Protein AF-A0A969F014-F1 (afdb_monomer)

Mean predicted aligned error: 11.02 Å

Solvent-accessible surface area (backbone atoms only — not comparable to full-atom values): 6404 Å² total; per-residue (Å²): 136,52,74,63,59,48,49,47,49,46,54,33,60,39,74,82,58,54,69,68,58,52,36,59,74,70,72,52,52,72,68,56,51,51,50,49,33,75,75,31,66,68,51,40,49,51,53,49,29,49,76,71,71,68,54,72,59,51,76,74,63,73,44,64,16,87,61,77,68,46,77,34,75,45,61,94,79,46,72,42,82,42,72,70,37,44,54,52,40,52,51,54,52,53,51,60,71,67,49,74,81,77,73,85,76,133

Structure (mmCIF, N/CA/C/O backbone):
data_AF-A0A969F014-F1
#
_entry.id   AF-A0A969F014-F1
#
loop_
_atom_site.group_PDB
_atom_site.id
_atom_site.type_symbol
_atom_site.label_atom_id
_atom_site.label_alt_id
_atom_site.label_comp_id
_atom_site.label_asym_id
_atom_site.label_entity_id
_atom_site.label_seq_id
_atom_site.pdbx_PDB_ins_code
_atom_site.Cartn_x
_atom_site.Cartn_y
_atom_site.Cartn_z
_atom_site.occupancy
_atom_site.B_iso_or_equiv
_atom_site.auth_seq_id
_atom_site.auth_comp_id
_atom_site.auth_asym_id
_atom_site.auth_atom_id
_atom_site.pdbx_PDB_model_num
ATOM 1 N N . MET A 1 1 ? 13.073 1.036 0.112 1.00 61.09 1 MET A N 1
ATOM 2 C CA . MET A 1 1 ? 11.693 0.852 0.570 1.00 61.09 1 MET A CA 1
ATOM 3 C C . MET A 1 1 ? 11.735 -0.192 1.659 1.00 61.09 1 MET A C 1
ATOM 5 O O . MET A 1 1 ? 12.245 -1.280 1.401 1.00 61.09 1 MET A O 1
ATOM 9 N N . THR A 1 2 ? 11.361 0.179 2.876 1.00 86.69 2 THR A N 1
ATOM 10 C CA . THR A 1 2 ? 11.240 -0.751 4.001 1.00 86.69 2 THR A CA 1
ATOM 11 C C . THR A 1 2 ? 9.906 -1.495 3.918 1.00 86.69 2 THR A C 1
ATOM 13 O O . THR A 1 2 ? 8.975 -1.051 3.246 1.00 86.69 2 THR A O 1
ATOM 16 N N . LEU A 1 3 ? 9.804 -2.624 4.621 1.00 87.31 3 LEU A N 1
ATOM 17 C CA . LEU A 1 3 ? 8.557 -3.390 4.750 1.00 87.31 3 LEU A CA 1
ATOM 18 C C . LEU A 1 3 ? 7.410 -2.539 5.322 1.00 87.31 3 LEU A C 1
ATOM 20 O O . LEU A 1 3 ? 6.259 -2.680 4.922 1.00 87.31 3 LEU A O 1
ATOM 24 N N . GLU A 1 4 ? 7.734 -1.617 6.226 1.00 87.94 4 GLU A N 1
ATOM 25 C CA . GLU A 1 4 ? 6.773 -0.711 6.857 1.00 87.94 4 GLU A CA 1
ATOM 26 C C . GLU A 1 4 ? 6.260 0.349 5.877 1.00 87.94 4 GLU A C 1
ATOM 28 O O . GLU A 1 4 ? 5.057 0.597 5.807 1.00 87.94 4 GLU A O 1
ATOM 33 N N . GLU A 1 5 ? 7.149 0.937 5.069 1.00 86.56 5 GLU A N 1
ATOM 34 C CA . GLU A 1 5 ? 6.769 1.867 3.997 1.00 86.56 5 GLU A CA 1
ATOM 35 C C . GLU A 1 5 ? 5.862 1.186 2.962 1.00 86.56 5 GLU A C 1
ATOM 37 O O . GLU A 1 5 ? 4.913 1.790 2.451 1.00 86.56 5 GLU A O 1
ATOM 42 N N . GLU A 1 6 ? 6.130 -0.085 2.661 1.00 87.62 6 GLU A N 1
ATOM 43 C CA . GLU A 1 6 ? 5.320 -0.894 1.753 1.00 87.62 6 GLU A CA 1
ATOM 44 C C . GLU A 1 6 ? 3.946 -1.212 2.355 1.00 87.62 6 GLU A C 1
ATOM 46 O O . GLU A 1 6 ? 2.927 -1.012 1.690 1.00 87.62 6 GLU A O 1
ATOM 51 N N . ALA A 1 7 ? 3.888 -1.571 3.641 1.00 88.81 7 ALA A N 1
ATOM 52 C CA . ALA A 1 7 ? 2.636 -1.784 4.364 1.00 88.81 7 ALA A CA 1
ATOM 53 C C . ALA A 1 7 ? 1.759 -0.520 4.396 1.00 88.81 7 ALA A C 1
ATOM 55 O O . ALA A 1 7 ? 0.571 -0.584 4.071 1.00 88.81 7 ALA A O 1
ATOM 56 N N . ILE A 1 8 ? 2.344 0.640 4.714 1.00 90.06 8 ILE A N 1
ATOM 57 C CA . ILE A 1 8 ? 1.657 1.942 4.689 1.00 90.06 8 ILE A CA 1
ATOM 58 C C . ILE A 1 8 ? 1.124 2.238 3.284 1.00 90.06 8 ILE A C 1
ATOM 60 O O . ILE A 1 8 ? -0.039 2.613 3.114 1.00 90.06 8 ILE A O 1
ATOM 64 N N . THR A 1 9 ? 1.952 2.028 2.260 1.00 87.56 9 THR A N 1
ATOM 65 C CA . THR A 1 9 ? 1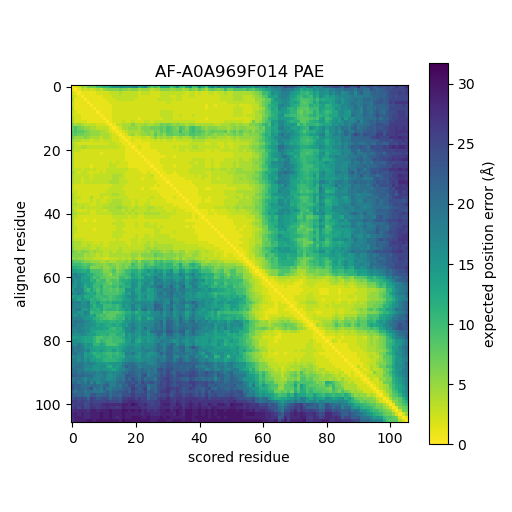.566 2.265 0.864 1.00 87.56 9 THR A CA 1
ATOM 66 C C . THR A 1 9 ? 0.378 1.396 0.456 1.00 87.56 9 THR A C 1
ATOM 68 O O . THR A 1 9 ? -0.564 1.891 -0.169 1.00 87.56 9 THR A O 1
ATOM 71 N N . LEU A 1 10 ? 0.396 0.111 0.818 1.00 86.75 10 LEU A N 1
ATOM 72 C CA . LEU A 1 10 ? -0.689 -0.819 0.519 1.00 86.75 10 LEU A CA 1
ATOM 73 C C . LEU A 1 10 ? -1.978 -0.444 1.255 1.00 86.75 10 LEU A C 1
ATOM 75 O O . LEU A 1 10 ? -3.040 -0.439 0.627 1.00 86.75 10 LEU A O 1
ATOM 79 N N . LEU A 1 11 ? -1.890 -0.075 2.537 1.00 87.69 11 LEU A N 1
ATOM 80 C CA . LEU A 1 11 ? -3.035 0.365 3.340 1.00 87.69 11 LEU A CA 1
ATOM 81 C C . LEU A 1 11 ? -3.721 1.591 2.728 1.00 87.69 11 LEU A C 1
ATOM 83 O O . LEU A 1 11 ? -4.940 1.571 2.544 1.00 87.69 11 LEU A O 1
ATOM 87 N N . LEU A 1 12 ? -2.938 2.606 2.353 1.00 85.56 12 LEU A N 1
ATOM 88 C CA . LEU A 1 12 ? -3.432 3.866 1.793 1.00 85.56 12 LEU A CA 1
ATOM 89 C C . LEU A 1 12 ? -3.968 3.733 0.365 1.00 85.56 12 LEU A C 1
ATOM 91 O O . LEU A 1 12 ? -4.915 4.424 -0.004 1.00 85.56 12 LEU A O 1
ATOM 95 N N . ARG A 1 13 ? -3.373 2.873 -0.469 1.00 80.94 13 ARG A N 1
ATOM 96 C CA . ARG A 1 13 ? -3.806 2.705 -1.870 1.00 80.94 13 ARG A CA 1
ATOM 97 C C . ARG A 1 13 ? -4.941 1.709 -2.039 1.00 80.94 13 ARG A C 1
ATOM 99 O O . ARG A 1 13 ? -5.628 1.739 -3.058 1.00 80.94 13 ARG A O 1
ATOM 106 N N . SER A 1 14 ? -5.128 0.822 -1.068 1.00 78.88 14 SER A N 1
ATOM 107 C CA . SER A 1 14 ? -6.029 -0.316 -1.207 1.00 78.88 14 SER A CA 1
ATOM 108 C C . SER A 1 14 ? -7.053 -0.355 -0.075 1.00 78.88 14 SER A C 1
ATOM 110 O O . SER A 1 14 ? -7.091 -1.333 0.671 1.00 78.88 14 SER A O 1
ATOM 112 N N . PRO A 1 15 ? -7.930 0.658 0.067 1.00 72.94 15 PRO A N 1
ATOM 113 C CA . PRO A 1 15 ? -8.938 0.730 1.137 1.00 72.94 15 PRO A CA 1
ATOM 114 C C . PRO A 1 15 ? -9.940 -0.439 1.116 1.00 72.94 15 PRO A C 1
ATOM 116 O O . PRO A 1 15 ? -10.587 -0.717 2.118 1.00 72.94 15 PRO A O 1
ATOM 119 N N . ARG A 1 16 ? -10.058 -1.143 -0.020 1.00 76.69 16 ARG A N 1
ATOM 120 C CA . ARG A 1 16 ? -10.998 -2.257 -0.225 1.00 76.69 16 ARG A CA 1
ATOM 121 C C . ARG A 1 16 ? -10.414 -3.647 0.031 1.00 76.69 16 ARG A C 1
ATOM 123 O O . ARG A 1 16 ? -11.178 -4.601 0.087 1.00 76.69 16 ARG A O 1
ATOM 130 N N . LEU A 1 17 ? -9.093 -3.785 0.146 1.00 81.88 17 LEU A N 1
ATOM 131 C CA . LEU A 1 17 ? -8.482 -5.097 0.388 1.00 81.8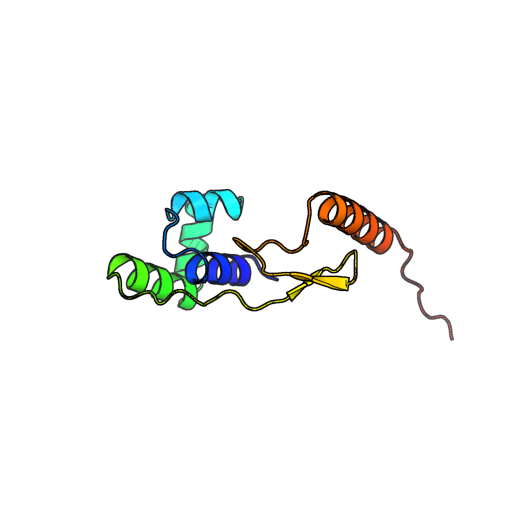8 17 LEU A CA 1
ATOM 132 C C . LEU A 1 17 ? -8.701 -5.552 1.833 1.00 81.88 17 LEU A C 1
ATOM 134 O O . LEU A 1 17 ? -8.711 -4.745 2.759 1.00 81.88 17 LEU A O 1
ATOM 138 N N . ALA A 1 18 ? -8.851 -6.848 2.064 1.00 87.19 18 ALA A N 1
ATOM 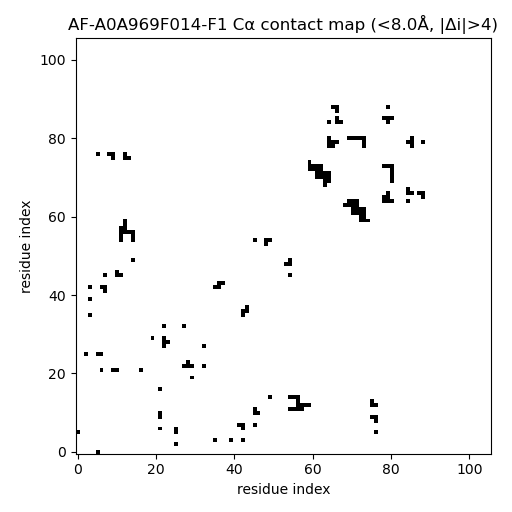139 C CA . ALA A 1 18 ? -8.801 -7.351 3.431 1.00 87.19 18 ALA A CA 1
ATOM 140 C C . ALA A 1 18 ? -7.375 -7.196 3.988 1.00 87.19 18 ALA A C 1
ATOM 142 O O . ALA A 1 18 ? -6.401 -7.275 3.240 1.00 87.19 18 ALA A O 1
ATOM 143 N N . VAL A 1 19 ? -7.230 -7.016 5.306 1.00 88.44 19 VAL A N 1
ATOM 144 C CA . VAL A 1 19 ? -5.897 -6.946 5.939 1.00 88.44 19 VAL A CA 1
ATOM 145 C C . VAL A 1 19 ? -5.099 -8.227 5.668 1.00 88.44 19 VAL A C 1
ATOM 147 O O . VAL A 1 19 ? -3.917 -8.134 5.367 1.00 88.44 19 VAL A O 1
ATOM 150 N N . GLY A 1 20 ? -5.752 -9.396 5.651 1.00 88.12 20 GLY A N 1
ATOM 151 C CA . GLY A 1 20 ? -5.111 -10.662 5.268 1.00 88.12 20 GLY A CA 1
ATOM 152 C C . GLY A 1 20 ? -4.493 -10.627 3.865 1.00 88.12 20 GLY A C 1
ATOM 153 O O . GLY A 1 20 ? -3.352 -11.023 3.691 1.00 88.12 20 GLY A O 1
ATOM 154 N N . GL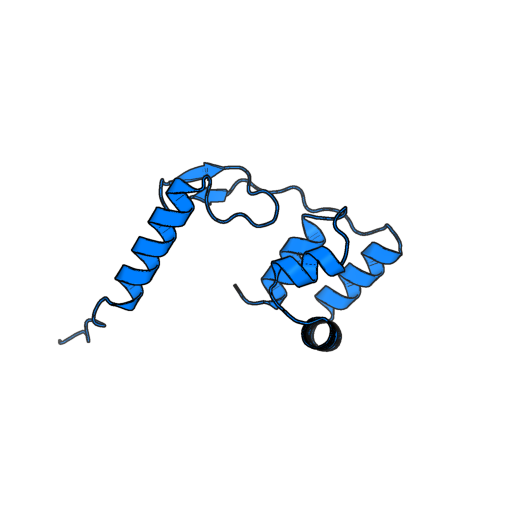N A 1 21 ? -5.169 -10.017 2.885 1.00 87.50 21 GLN A N 1
ATOM 155 C CA . GLN A 1 21 ? -4.607 -9.860 1.535 1.00 87.50 21 GLN A CA 1
ATOM 156 C C . GLN A 1 21 ? -3.399 -8.914 1.512 1.00 87.50 21 GLN A C 1
ATOM 158 O O . GLN A 1 21 ? -2.496 -9.079 0.698 1.00 87.50 21 GLN A O 1
ATOM 163 N N . ILE A 1 22 ? -3.375 -7.904 2.389 1.00 88.44 22 ILE A N 1
ATOM 164 C CA . ILE A 1 22 ? -2.212 -7.019 2.544 1.00 88.44 22 ILE A CA 1
ATOM 165 C C . ILE A 1 22 ? -1.031 -7.806 3.123 1.00 88.44 22 ILE A C 1
ATOM 167 O O . ILE A 1 22 ? 0.079 -7.671 2.618 1.00 88.44 22 ILE A O 1
ATOM 171 N N . ILE A 1 23 ? -1.275 -8.654 4.125 1.00 90.81 23 ILE A N 1
ATOM 172 C CA . ILE A 1 23 ? -0.267 -9.544 4.718 1.00 90.81 23 ILE A CA 1
ATOM 173 C C . ILE A 1 23 ? 0.303 -10.496 3.654 1.00 90.81 23 ILE A C 1
ATOM 175 O O . ILE A 1 23 ? 1.523 -10.578 3.507 1.00 90.81 23 ILE A O 1
ATOM 179 N N . ASP A 1 24 ? -0.565 -11.116 2.849 1.00 88.25 24 ASP A N 1
ATOM 180 C CA . ASP A 1 24 ? -0.167 -12.016 1.759 1.00 88.25 24 ASP A CA 1
ATOM 181 C C . ASP A 1 24 ? 0.728 -11.314 0.727 1.00 88.25 24 ASP A C 1
ATOM 183 O O . ASP A 1 24 ? 1.758 -11.850 0.319 1.00 88.25 24 ASP A O 1
ATOM 187 N N . MET A 1 25 ? 0.370 -10.091 0.319 1.00 85.44 25 MET A N 1
ATOM 188 C CA . MET A 1 25 ? 1.164 -9.309 -0.638 1.00 85.44 25 MET A CA 1
ATOM 189 C C . MET A 1 25 ? 2.519 -8.873 -0.074 1.00 85.44 25 MET A C 1
ATOM 191 O O . MET A 1 25 ? 3.488 -8.795 -0.827 1.00 85.44 25 MET A O 1
ATOM 195 N N . LEU A 1 26 ? 2.595 -8.599 1.231 1.00 88.88 26 LEU A N 1
ATOM 196 C CA . LEU A 1 26 ? 3.851 -8.296 1.919 1.00 88.88 26 LEU A CA 1
ATOM 197 C C . LEU A 1 26 ? 4.736 -9.541 2.094 1.00 88.88 26 LEU A C 1
ATOM 199 O O . LEU A 1 26 ? 5.930 -9.402 2.355 1.00 88.88 26 LEU A O 1
ATOM 203 N N . GLY A 1 27 ? 4.176 -10.749 1.960 1.00 90.12 27 GLY A N 1
ATOM 204 C CA . GLY A 1 27 ? 4.908 -12.005 2.126 1.00 90.12 27 GLY A CA 1
ATOM 205 C C . GLY A 1 27 ? 5.387 -12.242 3.561 1.00 90.12 27 GLY A C 1
ATOM 206 O O . GLY A 1 27 ? 6.436 -12.856 3.763 1.00 90.12 27 GLY A O 1
ATOM 207 N N . VAL A 1 28 ? 4.650 -11.732 4.553 1.00 92.00 28 VAL A N 1
ATOM 208 C CA . VAL A 1 28 ? 4.957 -11.875 5.986 1.00 92.00 28 VAL A CA 1
ATOM 209 C C . VAL A 1 28 ? 3.891 -12.708 6.688 1.00 92.00 28 VAL A C 1
ATOM 211 O O . VAL A 1 28 ? 2.778 -12.844 6.194 1.00 92.00 28 VAL A O 1
ATOM 214 N N . SER A 1 29 ? 4.208 -13.257 7.860 1.00 93.56 29 SER A N 1
ATOM 215 C CA . SER A 1 29 ? 3.194 -13.904 8.703 1.00 93.56 29 SER A CA 1
ATOM 216 C C . SER A 1 29 ? 2.357 -12.884 9.480 1.00 93.56 29 SER A C 1
ATOM 218 O O . SER A 1 29 ?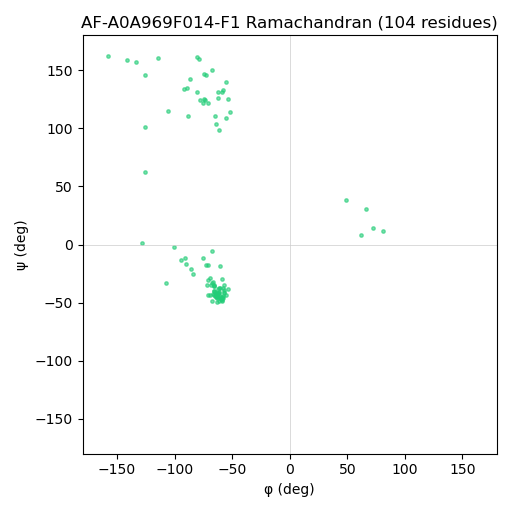 2.814 -11.771 9.760 1.00 93.56 29 SER A O 1
ATOM 220 N N . ASP A 1 30 ? 1.165 -13.283 9.934 1.00 92.12 30 ASP A N 1
ATOM 221 C CA . ASP A 1 30 ? 0.330 -12.475 10.833 1.00 92.12 30 ASP A CA 1
ATOM 222 C C . ASP A 1 30 ? 1.082 -12.021 12.089 1.00 92.12 30 ASP A C 1
ATOM 224 O O . ASP A 1 30 ? 0.924 -10.886 12.542 1.00 92.12 30 ASP A O 1
ATOM 228 N N . ALA A 1 31 ? 1.937 -12.886 12.646 1.00 93.50 31 ALA A N 1
ATOM 229 C CA . ALA A 1 31 ? 2.739 -12.564 13.822 1.00 93.50 31 ALA A CA 1
ATOM 230 C C . ALA A 1 31 ? 3.733 -11.430 13.531 1.00 93.50 31 ALA A C 1
ATOM 232 O O . ALA A 1 31 ? 3.815 -10.474 14.303 1.00 93.50 31 ALA A O 1
ATOM 233 N N . GLN A 1 32 ? 4.431 -11.497 12.394 1.00 93.56 32 GLN A N 1
ATOM 234 C CA . GLN A 1 32 ? 5.364 -10.454 11.958 1.00 93.56 32 GLN A CA 1
ATOM 235 C C . GLN A 1 32 ? 4.642 -9.140 11.656 1.00 93.56 32 GLN A C 1
ATOM 237 O O . GLN A 1 32 ? 5.123 -8.070 12.033 1.00 93.56 32 GLN A O 1
ATOM 242 N N . PHE A 1 33 ? 3.474 -9.205 11.014 1.00 93.44 33 PHE A N 1
ATOM 243 C CA . PHE A 1 33 ? 2.664 -8.024 10.729 1.00 93.44 33 PHE A CA 1
ATOM 244 C C . PHE A 1 33 ? 2.129 -7.371 12.010 1.00 93.44 33 PHE A C 1
ATOM 246 O O . PHE A 1 33 ? 2.146 -6.145 12.151 1.00 93.44 33 PHE A O 1
ATOM 253 N N . ARG A 1 34 ? 1.700 -8.179 12.984 1.00 93.12 34 ARG A N 1
ATOM 254 C CA . ARG A 1 34 ? 1.268 -7.693 14.297 1.00 93.12 34 ARG A CA 1
ATOM 255 C C . ARG A 1 34 ? 2.411 -7.023 15.044 1.00 93.12 34 ARG A C 1
ATOM 257 O O . ARG A 1 34 ? 2.218 -5.943 15.589 1.00 93.12 34 ARG A O 1
ATOM 264 N N . GLU A 1 35 ? 3.592 -7.631 15.044 1.00 94.56 35 GLU A N 1
ATOM 265 C CA . GLU A 1 35 ? 4.780 -7.032 15.643 1.00 94.56 35 GLU A CA 1
ATOM 266 C C . GLU A 1 35 ? 5.108 -5.695 14.966 1.00 94.56 35 GLU A C 1
ATOM 268 O O . GLU A 1 35 ? 5.273 -4.688 15.638 1.00 94.56 35 GLU A O 1
ATOM 273 N N . MET A 1 36 ? 5.079 -5.641 13.634 1.00 93.50 36 MET A N 1
ATOM 274 C CA . MET A 1 36 ? 5.261 -4.403 12.872 1.00 93.50 36 MET A CA 1
ATOM 275 C C . MET A 1 36 ? 4.247 -3.319 13.254 1.00 93.50 36 MET A C 1
ATOM 277 O O . MET A 1 36 ? 4.624 -2.166 13.430 1.00 93.50 36 MET A O 1
ATOM 281 N N . THR A 1 37 ? 2.985 -3.695 13.454 1.00 93.25 37 THR A N 1
ATOM 282 C CA . THR A 1 37 ? 1.926 -2.773 13.890 1.00 93.25 37 THR A CA 1
ATOM 283 C C . THR A 1 37 ? 2.170 -2.236 15.303 1.00 93.25 37 THR A C 1
ATOM 285 O O . THR A 1 37 ? 1.876 -1.078 15.569 1.00 93.25 37 THR A O 1
ATOM 288 N N . LEU A 1 38 ? 2.721 -3.051 16.209 1.00 93.19 38 LEU A N 1
ATOM 289 C CA . LEU A 1 38 ? 3.070 -2.624 17.572 1.00 93.19 38 LEU A CA 1
ATOM 290 C C . LEU A 1 38 ? 4.278 -1.681 17.604 1.00 93.19 38 LEU A C 1
ATOM 292 O O . LEU A 1 38 ? 4.386 -0.856 18.504 1.00 93.19 38 LEU A O 1
ATOM 296 N N . ARG A 1 39 ? 5.196 -1.837 16.647 1.00 93.38 39 ARG A N 1
ATOM 297 C CA . ARG A 1 39 ? 6.427 -1.043 16.526 1.00 93.38 39 ARG A CA 1
ATOM 298 C C . ARG A 1 39 ? 6.211 0.285 15.800 1.00 93.38 39 ARG A C 1
ATOM 300 O O . ARG A 1 39 ? 7.008 1.200 15.971 1.00 93.38 39 ARG A O 1
ATOM 307 N N . ASN A 1 40 ? 5.190 0.365 14.946 1.00 93.50 40 ASN A N 1
ATOM 308 C CA . ASN A 1 40 ? 4.986 1.473 14.024 1.00 93.50 40 ASN A CA 1
ATOM 309 C C . ASN A 1 40 ? 3.584 2.076 14.183 1.00 93.50 40 ASN A C 1
ATOM 311 O O . ASN A 1 40 ? 2.596 1.572 13.635 1.00 93.50 40 ASN A O 1
ATOM 315 N N . ASP A 1 41 ? 3.524 3.210 14.881 1.00 93.50 41 ASP A N 1
ATOM 316 C CA . ASP A 1 41 ? 2.278 3.927 15.166 1.00 93.50 41 ASP A CA 1
ATOM 317 C C . ASP A 1 41 ? 1.526 4.347 13.899 1.00 93.50 41 ASP A C 1
ATOM 319 O O . ASP A 1 41 ? 0.298 4.379 13.894 1.00 93.50 41 ASP A O 1
ATOM 323 N N . SER A 1 42 ? 2.230 4.610 12.792 1.00 92.81 42 SER A N 1
ATOM 324 C CA . SER A 1 42 ? 1.573 4.974 11.531 1.00 92.81 42 SER A CA 1
ATOM 325 C C . SER A 1 42 ? 0.740 3.813 10.992 1.00 92.81 42 SER A C 1
ATOM 327 O O . SER A 1 42 ? -0.409 4.003 10.606 1.00 92.81 42 SER A O 1
ATOM 329 N N . ILE A 1 43 ? 1.281 2.592 11.016 1.00 92.50 43 ILE A N 1
ATOM 330 C CA . ILE A 1 43 ? 0.548 1.390 10.592 1.00 92.50 43 ILE A CA 1
ATOM 331 C C . ILE A 1 43 ? -0.642 1.139 11.526 1.00 92.50 43 ILE A C 1
ATOM 333 O O . ILE A 1 43 ? -1.745 0.857 11.055 1.00 92.50 43 ILE A O 1
ATOM 337 N N . SER A 1 44 ? -0.437 1.285 12.838 1.00 94.19 44 SER A N 1
ATOM 338 C CA . SER A 1 44 ? -1.495 1.134 13.843 1.00 94.19 44 SER A CA 1
ATOM 339 C C . SER A 1 44 ? -2.655 2.113 13.617 1.00 94.19 44 SER A C 1
ATOM 341 O O . SER A 1 44 ? -3.813 1.692 13.540 1.00 94.19 44 SER A O 1
ATOM 343 N N . ASN A 1 45 ? -2.348 3.396 13.411 1.00 94.00 45 ASN A N 1
ATOM 344 C CA . ASN A 1 45 ? -3.340 4.445 13.170 1.00 94.00 45 ASN A CA 1
ATOM 345 C C . ASN A 1 45 ? -4.128 4.197 11.880 1.00 94.00 45 ASN A C 1
ATOM 347 O O . ASN A 1 45 ? -5.357 4.216 11.900 1.00 94.00 45 ASN A O 1
ATOM 351 N N . LEU A 1 46 ? -3.450 3.849 10.782 1.00 92.56 46 LEU A N 1
ATOM 352 C CA . LEU A 1 46 ? -4.109 3.535 9.510 1.00 92.56 46 LEU A CA 1
ATOM 353 C C . LEU A 1 46 ? -5.056 2.332 9.630 1.00 92.56 46 LEU A C 1
ATOM 355 O O . LEU A 1 46 ? -6.133 2.312 9.032 1.00 92.56 46 LEU A O 1
ATOM 359 N N . LEU A 1 47 ? -4.687 1.317 10.418 1.00 91.75 47 LEU A N 1
ATOM 360 C CA . LEU A 1 47 ? -5.564 0.177 10.695 1.00 91.75 47 LEU A CA 1
ATOM 361 C C . LEU A 1 47 ? -6.769 0.570 11.559 1.00 91.75 47 LEU A C 1
ATOM 363 O O . LEU A 1 47 ? -7.849 0.007 11.364 1.00 91.75 47 LEU A O 1
ATOM 367 N N . ALA A 1 48 ? -6.610 1.504 12.498 1.00 91.69 48 ALA A N 1
ATOM 368 C CA . ALA A 1 48 ? -7.708 2.027 13.305 1.00 91.69 48 ALA A CA 1
ATOM 369 C C . ALA A 1 48 ? -8.693 2.841 12.451 1.00 91.69 48 ALA A C 1
ATOM 371 O O . ALA A 1 48 ? -9.889 2.549 12.463 1.00 91.69 48 ALA A O 1
ATOM 372 N N . GLU A 1 49 ? -8.195 3.771 11.634 1.00 91.25 49 GLU A N 1
ATOM 373 C CA . GLU A 1 49 ? -8.996 4.543 10.674 1.00 91.25 49 GLU A CA 1
ATOM 374 C C . GLU A 1 49 ? -9.747 3.630 9.703 1.00 91.25 49 GLU A C 1
ATOM 376 O O . GLU A 1 49 ? -10.922 3.842 9.401 1.00 91.25 49 GLU A O 1
ATOM 381 N N . ARG A 1 50 ? -9.100 2.549 9.253 1.00 89.31 50 ARG A N 1
ATOM 382 C CA . ARG A 1 50 ? -9.737 1.553 8.387 1.00 89.31 50 ARG A CA 1
ATOM 383 C C . ARG A 1 50 ? -10.932 0.890 9.063 1.00 89.31 50 ARG A C 1
ATOM 385 O O . ARG A 1 50 ? -11.972 0.738 8.432 1.00 89.31 50 ARG A O 1
ATOM 392 N N . ARG A 1 51 ? -10.787 0.486 10.330 1.00 88.62 51 ARG A N 1
ATOM 393 C CA . ARG A 1 51 ? -11.880 -0.125 11.111 1.00 88.62 51 ARG A CA 1
ATOM 394 C C . ARG A 1 51 ? -13.007 0.868 11.375 1.00 88.62 51 ARG A C 1
ATOM 396 O O . ARG A 1 51 ? -14.163 0.463 11.387 1.00 88.62 51 ARG A O 1
ATOM 403 N N . ALA A 1 52 ? -12.671 2.142 11.562 1.00 90.75 52 ALA A N 1
ATOM 404 C CA . ALA A 1 52 ? -13.635 3.223 11.730 1.00 90.75 52 ALA A CA 1
ATOM 405 C C . ALA A 1 52 ? -14.310 3.648 10.411 1.00 90.75 52 ALA A C 1
ATOM 407 O O . ALA A 1 52 ? -15.281 4.399 10.439 1.00 90.75 52 ALA A O 1
ATOM 408 N N . GLY A 1 53 ? -13.812 3.185 9.258 1.00 86.75 53 GLY A N 1
ATOM 409 C CA . GLY A 1 53 ? -14.293 3.605 7.941 1.00 86.75 53 GLY A CA 1
ATOM 410 C C . GLY A 1 53 ? -13.880 5.029 7.553 1.00 86.75 53 GLY A C 1
ATOM 411 O O . GLY A 1 53 ? -14.432 5.576 6.605 1.00 86.75 53 GLY A O 1
ATOM 412 N N . THR A 1 54 ? -12.920 5.626 8.264 1.00 89.38 54 THR A N 1
ATOM 413 C CA . THR A 1 54 ? -12.439 7.002 8.050 1.00 89.38 54 THR A CA 1
ATOM 414 C C . THR A 1 54 ? -11.134 7.066 7.263 1.00 89.38 54 THR A C 1
ATOM 416 O O . THR A 1 54 ? -10.642 8.157 6.994 1.00 89.38 54 THR A O 1
ATOM 419 N N . LEU A 1 55 ? -10.554 5.915 6.908 1.00 86.38 55 LEU A N 1
ATOM 420 C CA . LEU A 1 55 ? -9.306 5.857 6.153 1.00 86.38 55 LEU A CA 1
ATOM 421 C C . LEU A 1 55 ? -9.499 6.446 4.752 1.00 86.38 55 LEU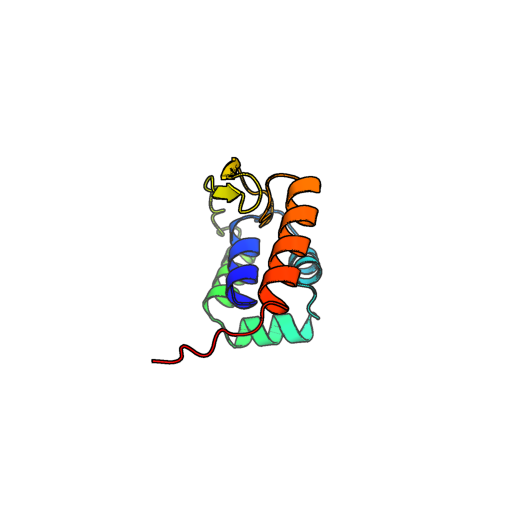 A C 1
ATOM 423 O O . LEU A 1 55 ? -10.145 5.837 3.892 1.00 86.38 55 LEU A O 1
ATOM 427 N N . GLU A 1 56 ? -8.885 7.600 4.504 1.00 82.44 56 GLU A N 1
ATOM 428 C CA . GLU A 1 56 ? -8.888 8.208 3.181 1.00 82.44 56 GLU A CA 1
ATOM 429 C C . GLU A 1 56 ? -7.877 7.526 2.260 1.00 82.44 56 GLU A C 1
ATOM 431 O O . GLU A 1 56 ? -6.680 7.418 2.538 1.00 82.44 56 GLU A O 1
ATOM 436 N N . ALA A 1 57 ? -8.372 7.059 1.117 1.00 76.88 57 ALA A N 1
ATOM 437 C CA . ALA A 1 57 ? -7.534 6.413 0.127 1.00 76.88 57 ALA A CA 1
ATOM 438 C C . ALA A 1 57 ? -6.687 7.450 -0.609 1.00 76.88 57 ALA A C 1
ATOM 440 O O . ALA A 1 57 ? -7.217 8.373 -1.238 1.00 76.88 57 ALA A O 1
ATOM 441 N N . ARG A 1 58 ? -5.367 7.262 -0.618 1.00 76.88 58 ARG A N 1
ATOM 442 C CA . ARG A 1 58 ? -4.496 8.111 -1.427 1.00 76.88 58 ARG A CA 1
ATOM 443 C C . ARG A 1 58 ? -4.713 7.767 -2.896 1.00 76.88 58 ARG A C 1
ATOM 445 O O . ARG A 1 58 ? -4.503 6.623 -3.312 1.00 76.88 58 ARG A O 1
ATOM 452 N N . ARG A 1 59 ? -5.105 8.762 -3.700 1.00 72.94 59 ARG A N 1
ATOM 453 C CA . ARG A 1 59 ? -5.156 8.592 -5.156 1.00 72.94 59 ARG A CA 1
ATOM 454 C C . ARG A 1 59 ? -3.765 8.198 -5.649 1.00 72.94 59 ARG A C 1
ATOM 456 O O . ARG A 1 59 ? -2.784 8.812 -5.229 1.00 72.94 59 ARG A O 1
ATOM 463 N N . PRO A 1 60 ? -3.654 7.173 -6.506 1.00 70.50 60 PRO A N 1
ATOM 464 C CA . PRO A 1 60 ? -2.360 6.811 -7.035 1.00 70.50 60 PRO A CA 1
ATOM 465 C C . PRO A 1 60 ? -1.793 7.984 -7.841 1.00 70.50 60 PRO A C 1
ATOM 467 O O . PRO A 1 60 ? -2.486 8.555 -8.674 1.00 70.50 60 PRO A O 1
ATOM 470 N N . GLU A 1 61 ? -0.543 8.345 -7.578 1.00 81.44 61 GLU A N 1
ATOM 471 C CA . GLU A 1 61 ? 0.202 9.290 -8.411 1.00 81.44 61 GLU A CA 1
ATOM 472 C C . GLU A 1 61 ? 0.881 8.537 -9.565 1.00 81.44 61 GLU A C 1
ATOM 474 O O . GLU A 1 61 ? 1.346 7.408 -9.339 1.00 81.44 61 GLU A O 1
ATOM 479 N N . PRO A 1 62 ? 0.939 9.126 -10.776 1.00 86.00 62 PRO A N 1
ATOM 480 C CA . PRO A 1 62 ? 1.728 8.588 -11.876 1.00 86.00 62 PRO A CA 1
ATOM 481 C C . PRO A 1 62 ? 3.186 8.416 -11.451 1.00 86.00 62 PRO A C 1
ATOM 483 O O . PRO A 1 62 ? 3.751 9.269 -10.769 1.00 86.00 62 PRO A O 1
ATOM 486 N N . THR A 1 63 ? 3.810 7.322 -11.866 1.00 88.31 63 THR A N 1
ATOM 487 C CA . THR A 1 63 ? 5.232 7.072 -11.621 1.00 88.31 63 THR A CA 1
ATOM 488 C C . THR A 1 63 ? 5.915 6.604 -12.897 1.00 88.31 63 THR A C 1
ATOM 490 O O . THR A 1 63 ? 5.258 6.107 -13.814 1.00 88.31 63 THR A O 1
ATOM 493 N N . GLN A 1 64 ? 7.230 6.780 -12.966 1.00 92.88 64 GLN A N 1
ATOM 494 C CA . GLN A 1 64 ? 8.024 6.388 -14.121 1.00 92.88 64 GLN A CA 1
ATOM 495 C C . GLN A 1 64 ? 8.499 4.938 -13.981 1.00 92.88 64 GLN A C 1
ATOM 497 O O . GLN A 1 64 ? 8.971 4.519 -12.921 1.00 92.88 64 GLN A O 1
ATOM 502 N N . CYS A 1 65 ? 8.374 4.150 -15.049 1.00 90.94 65 CYS A N 1
ATOM 503 C CA . CYS A 1 65 ? 8.815 2.766 -15.068 1.00 90.94 65 CYS A CA 1
ATOM 504 C C . CYS A 1 65 ? 10.349 2.683 -15.135 1.00 90.94 65 CYS A C 1
ATOM 506 O O . CYS A 1 65 ? 10.929 3.152 -16.108 1.00 90.94 65 CYS A O 1
ATOM 508 N N . PRO A 1 66 ? 11.025 1.982 -14.204 1.00 88.44 66 PRO A N 1
ATOM 509 C CA . PRO A 1 66 ? 12.489 1.885 -14.208 1.00 88.44 66 PRO A CA 1
ATOM 510 C C . PRO A 1 66 ? 13.103 1.090 -15.374 1.00 88.44 66 PRO A C 1
ATOM 512 O O . PRO A 1 66 ? 14.323 0.947 -15.423 1.00 88.44 66 PRO A O 1
ATOM 515 N N . ALA A 1 67 ? 12.282 0.457 -16.219 1.00 91.06 67 ALA A N 1
ATOM 516 C CA . ALA A 1 67 ? 12.734 -0.427 -17.294 1.00 91.06 67 ALA A CA 1
ATOM 517 C C . ALA A 1 67 ? 12.580 0.184 -18.694 1.00 91.06 67 ALA A C 1
ATOM 519 O O . ALA A 1 67 ? 13.394 -0.123 -19.559 1.00 91.06 67 ALA A O 1
ATOM 520 N N . CYS A 1 68 ? 11.550 1.003 -18.917 1.00 92.44 68 CYS A N 1
ATOM 521 C CA . CYS A 1 68 ? 11.261 1.617 -20.217 1.00 92.44 68 CYS A CA 1
ATOM 522 C C . CYS A 1 68 ? 11.078 3.138 -20.153 1.00 92.44 68 CYS A C 1
ATOM 524 O O . CYS A 1 68 ? 10.774 3.744 -21.170 1.00 92.44 68 CYS A O 1
ATOM 526 N N . ASP A 1 69 ? 11.221 3.741 -18.970 1.00 89.69 69 ASP A N 1
ATOM 527 C CA . ASP A 1 69 ? 11.063 5.177 -18.723 1.00 89.69 69 ASP A CA 1
ATOM 528 C C . ASP A 1 69 ? 9.663 5.758 -19.018 1.00 89.69 69 ASP A C 1
ATOM 530 O O . ASP A 1 69 ? 9.460 6.967 -18.889 1.00 89.69 69 ASP A O 1
ATOM 534 N N . ASP A 1 70 ? 8.666 4.915 -19.312 1.00 91.50 70 ASP A N 1
ATOM 535 C CA . ASP A 1 70 ? 7.276 5.342 -19.492 1.00 91.50 70 ASP A CA 1
ATOM 536 C C . ASP A 1 70 ? 6.603 5.719 -18.172 1.00 91.50 70 ASP A C 1
ATOM 538 O O . ASP A 1 70 ? 6.797 5.082 -17.131 1.00 91.50 70 ASP A O 1
ATOM 542 N N . TRP A 1 71 ? 5.720 6.712 -18.239 1.00 91.38 71 TRP A N 1
ATOM 543 C CA . TRP A 1 71 ? 4.836 7.070 -17.137 1.00 91.38 71 TRP A CA 1
ATOM 544 C C . TRP A 1 71 ? 3.627 6.141 -17.092 1.00 91.38 71 TRP A C 1
ATOM 546 O O . TRP A 1 71 ? 2.940 5.939 -18.091 1.00 91.38 71 TRP A O 1
ATOM 556 N N . PHE A 1 72 ? 3.328 5.603 -15.913 1.00 90.38 72 PHE A N 1
ATOM 557 C CA . PHE A 1 72 ? 2.165 4.749 -15.704 1.00 90.38 72 PHE A CA 1
ATOM 558 C C . PHE A 1 72 ? 1.510 5.015 -14.350 1.00 90.38 72 PHE A C 1
ATOM 560 O O . PHE A 1 72 ? 2.123 5.544 -13.423 1.00 90.38 72 PHE A O 1
ATOM 567 N N . MET A 1 73 ? 0.241 4.628 -14.236 1.00 87.62 73 MET A N 1
ATOM 568 C CA . MET A 1 73 ? -0.492 4.651 -12.974 1.00 87.62 73 MET A CA 1
ATOM 569 C C . MET A 1 73 ? -0.266 3.327 -12.238 1.00 87.62 73 MET A C 1
ATOM 571 O O . MET A 1 73 ? -0.770 2.296 -12.689 1.00 87.62 73 MET A O 1
ATOM 575 N N . PRO A 1 74 ? 0.471 3.307 -11.115 1.00 81.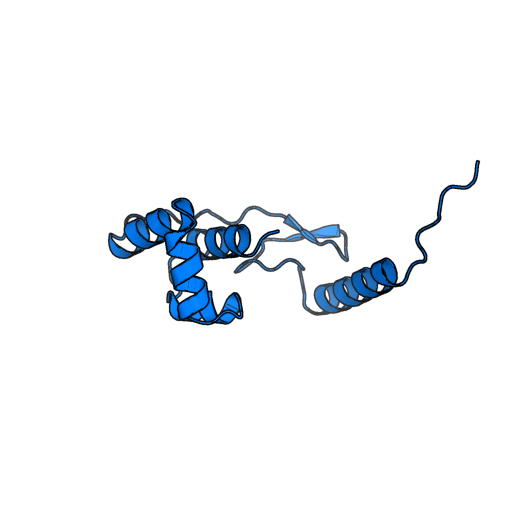12 74 PRO A N 1
ATOM 576 C CA . PRO A 1 74 ? 0.755 2.066 -10.417 1.00 81.12 74 PRO A CA 1
ATOM 577 C C . PRO A 1 74 ? -0.486 1.597 -9.653 1.00 81.12 74 PRO A C 1
ATOM 579 O O . PRO A 1 74 ? -1.008 2.293 -8.774 1.00 81.12 74 PRO A O 1
ATOM 582 N N . TYR A 1 75 ? -0.936 0.386 -9.973 1.00 69.69 75 TYR A N 1
ATOM 583 C CA . TYR A 1 75 ? -1.991 -0.301 -9.238 1.00 69.69 75 TYR A CA 1
ATOM 584 C C . TYR A 1 75 ? -1.373 -1.176 -8.142 1.00 69.69 75 TYR A C 1
ATOM 586 O O . TYR A 1 75 ? -0.395 -1.874 -8.400 1.00 69.69 75 TYR A O 1
ATOM 594 N N . ALA A 1 76 ? -1.914 -1.119 -6.919 1.00 68.25 76 ALA A N 1
ATOM 595 C CA . ALA A 1 76 ? -1.502 -1.965 -5.788 1.00 68.25 76 ALA A CA 1
ATOM 596 C C . ALA A 1 76 ? 0.027 -2.039 -5.534 1.00 68.25 76 ALA A C 1
ATOM 598 O O . ALA A 1 76 ? 0.560 -3.095 -5.217 1.00 68.25 76 ALA A O 1
ATOM 599 N N . GLY A 1 77 ? 0.753 -0.925 -5.701 1.00 68.25 77 GLY A N 1
ATOM 600 C CA . GLY A 1 77 ? 2.206 -0.885 -5.468 1.00 68.25 77 GLY A CA 1
ATOM 601 C C . GLY A 1 77 ? 3.066 -1.420 -6.621 1.00 68.25 77 GLY A C 1
ATOM 602 O O . GLY A 1 77 ? 4.269 -1.607 -6.452 1.00 68.25 77 GLY A O 1
ATOM 603 N N . ALA A 1 78 ? 2.489 -1.646 -7.806 1.00 82.12 78 ALA A N 1
ATOM 604 C CA . ALA A 1 78 ? 3.245 -2.051 -8.986 1.00 82.12 78 ALA A CA 1
ATOM 605 C C . ALA A 1 78 ? 4.404 -1.084 -9.286 1.00 82.12 78 ALA A C 1
ATOM 607 O O . ALA A 1 78 ? 4.208 0.115 -9.465 1.00 82.12 78 ALA A O 1
ATOM 608 N N . ARG A 1 79 ? 5.619 -1.634 -9.379 1.00 84.25 79 ARG A N 1
ATOM 609 C CA . ARG A 1 79 ? 6.848 -0.881 -9.683 1.00 84.25 79 ARG A CA 1
ATOM 610 C C . ARG A 1 79 ? 7.167 -0.791 -11.178 1.00 84.25 79 ARG A C 1
ATOM 612 O O . ARG A 1 79 ? 7.980 0.030 -11.585 1.00 84.25 79 ARG A O 1
ATOM 619 N N . PHE A 1 80 ? 6.545 -1.640 -11.992 1.00 90.12 80 PHE A N 1
ATOM 620 C CA . PHE A 1 80 ? 6.756 -1.706 -13.436 1.00 90.12 80 PHE A CA 1
ATOM 621 C C . PHE A 1 80 ? 5.420 -1.566 -14.158 1.00 90.12 80 PHE A C 1
ATOM 623 O O . PHE A 1 80 ? 4.408 -2.058 -13.660 1.00 90.12 80 PHE A O 1
ATOM 630 N N . CYS A 1 81 ? 5.433 -0.932 -15.331 1.00 90.62 81 CYS A N 1
ATOM 631 C CA . CYS A 1 81 ? 4.228 -0.693 -16.125 1.00 90.62 81 CYS A CA 1
ATOM 632 C C . CYS A 1 81 ? 3.654 -1.970 -16.760 1.00 90.62 81 CYS A C 1
ATOM 634 O O . CYS A 1 81 ? 2.501 -1.980 -17.180 1.00 90.62 81 CYS A O 1
ATOM 636 N N . SER A 1 82 ? 4.444 -3.046 -16.840 1.00 90.00 82 SER A N 1
ATOM 637 C CA . SER A 1 82 ? 4.057 -4.314 -17.461 1.00 90.00 82 SER A CA 1
ATOM 638 C C . SER A 1 82 ? 4.905 -5.487 -16.949 1.00 90.00 82 SER A C 1
ATOM 640 O O . SER A 1 82 ? 5.996 -5.291 -16.398 1.00 90.00 82 SER A O 1
ATOM 642 N N . ASP A 1 83 ? 4.433 -6.720 -17.150 1.00 90.00 83 ASP A N 1
ATOM 643 C CA . ASP A 1 83 ? 5.195 -7.931 -16.811 1.00 90.00 83 ASP A CA 1
ATOM 644 C C . ASP A 1 83 ? 6.525 -8.060 -17.579 1.00 90.00 83 ASP A C 1
ATOM 646 O O . ASP A 1 83 ? 7.534 -8.366 -16.939 1.00 90.00 83 ASP A O 1
ATOM 650 N N . PRO A 1 84 ? 6.613 -7.747 -18.890 1.00 92.62 84 PRO A N 1
ATOM 651 C CA . PRO A 1 84 ? 7.899 -7.660 -19.581 1.00 92.62 84 PRO A CA 1
ATOM 652 C C . PRO A 1 84 ? 8.873 -6.691 -18.898 1.00 92.62 84 PRO A C 1
ATOM 654 O O . PRO A 1 84 ? 10.034 -7.032 -18.669 1.00 92.62 84 PRO A O 1
ATOM 657 N N . CYS A 1 85 ? 8.394 -5.517 -18.475 1.00 92.38 85 CYS A N 1
ATOM 658 C CA . CYS A 1 85 ? 9.215 -4.545 -17.751 1.00 92.38 85 CYS A CA 1
ATOM 659 C C . CYS A 1 85 ? 9.660 -5.058 -16.378 1.00 92.38 85 CYS A C 1
ATOM 661 O O . CYS A 1 85 ? 10.791 -4.806 -15.963 1.00 92.38 85 CYS A O 1
ATOM 663 N N . ARG A 1 86 ? 8.816 -5.830 -15.684 1.00 89.81 86 ARG A N 1
ATOM 664 C CA . ARG A 1 86 ? 9.182 -6.500 -14.428 1.00 89.81 86 ARG A CA 1
ATOM 665 C C . ARG A 1 86 ? 10.312 -7.511 -14.636 1.00 89.81 86 ARG A C 1
ATOM 667 O O . ARG A 1 86 ? 11.231 -7.565 -13.818 1.00 89.81 86 ARG A O 1
ATOM 674 N N . VAL A 1 87 ? 10.270 -8.292 -15.716 1.00 90.06 87 VAL A N 1
ATOM 675 C CA . VAL A 1 87 ? 11.328 -9.254 -16.072 1.00 90.06 87 VAL A CA 1
ATOM 676 C C . VAL A 1 87 ? 12.641 -8.521 -16.365 1.00 90.06 87 VAL A C 1
ATOM 678 O O . VAL A 1 87 ? 13.664 -8.843 -15.761 1.00 90.06 87 VAL A O 1
ATOM 681 N N . ILE A 1 88 ? 12.601 -7.486 -17.210 1.00 88.75 88 ILE A N 1
ATOM 682 C CA . ILE A 1 88 ? 13.764 -6.643 -17.541 1.00 88.75 88 ILE A CA 1
ATOM 683 C C . ILE A 1 88 ? 14.353 -6.007 -16.278 1.00 88.75 88 ILE A C 1
ATOM 685 O O . ILE A 1 88 ? 15.560 -6.068 -16.044 1.00 88.75 88 ILE A O 1
ATOM 689 N N . GLY A 1 89 ? 13.499 -5.452 -15.416 1.00 85.50 89 GLY A N 1
ATOM 690 C CA . GLY A 1 89 ? 13.904 -4.855 -14.150 1.00 85.50 89 GLY A CA 1
ATOM 691 C C . GLY A 1 89 ? 14.646 -5.832 -13.239 1.00 85.50 89 GLY A C 1
ATOM 692 O O . GLY A 1 89 ? 15.697 -5.484 -12.701 1.00 85.50 89 GLY A O 1
ATOM 693 N N . ARG A 1 90 ? 14.156 -7.075 -13.115 1.00 83.75 90 ARG A N 1
ATOM 694 C CA . ARG A 1 90 ? 14.835 -8.131 -12.344 1.00 83.75 90 ARG A CA 1
ATOM 695 C C . ARG A 1 90 ? 16.200 -8.487 -12.931 1.00 83.75 90 ARG A C 1
ATOM 697 O O . ARG A 1 90 ? 17.148 -8.651 -12.166 1.00 83.75 90 ARG A O 1
ATOM 704 N N . ILE A 1 91 ? 16.319 -8.576 -14.258 1.00 83.12 91 ILE A N 1
ATOM 705 C CA . ILE A 1 91 ? 17.599 -8.840 -14.937 1.00 83.12 91 ILE A CA 1
ATOM 706 C C . ILE A 1 91 ? 18.596 -7.713 -14.637 1.00 83.12 91 ILE A C 1
ATOM 708 O O . ILE A 1 91 ? 19.720 -7.982 -14.207 1.00 83.12 91 ILE A O 1
ATOM 712 N N . ASN A 1 92 ? 18.168 -6.458 -14.783 1.00 79.56 92 ASN A N 1
ATOM 713 C CA . ASN A 1 92 ? 18.998 -5.281 -14.522 1.00 79.56 92 ASN A CA 1
ATOM 714 C C . ASN A 1 92 ? 19.462 -5.212 -13.062 1.00 79.56 92 ASN A C 1
ATOM 716 O O . ASN A 1 92 ? 20.625 -4.916 -12.787 1.00 79.56 92 ASN A O 1
ATOM 720 N N . GLU A 1 93 ? 18.578 -5.516 -12.112 1.00 76.25 93 GLU A N 1
ATOM 721 C CA . GLU A 1 93 ? 18.929 -5.574 -10.694 1.00 76.25 93 GLU A CA 1
ATOM 722 C C . GLU A 1 93 ? 19.958 -6.678 -10.409 1.00 76.25 93 GLU A C 1
ATOM 724 O O . GLU A 1 93 ? 20.936 -6.451 -9.691 1.00 76.25 93 GLU A O 1
ATOM 729 N N . HIS A 1 94 ? 19.788 -7.856 -11.012 1.00 70.44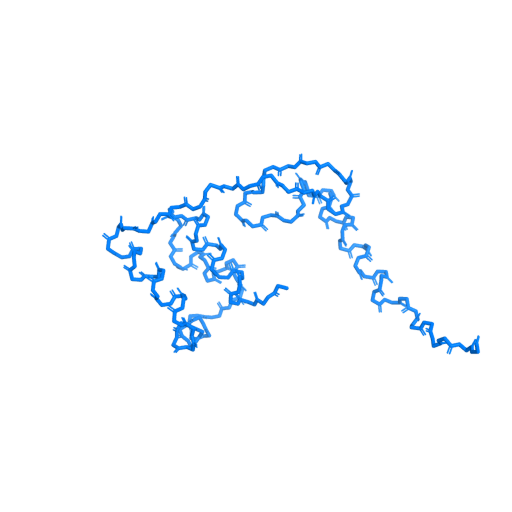 94 HIS A N 1
ATOM 730 C CA . HIS A 1 94 ? 20.717 -8.973 -10.856 1.00 70.44 94 HIS A CA 1
ATOM 731 C C . HIS A 1 94 ? 22.099 -8.659 -11.452 1.00 70.44 94 HIS A C 1
ATOM 733 O O . HIS A 1 94 ? 23.121 -8.967 -10.835 1.00 70.44 94 HIS A O 1
ATOM 739 N N . ALA A 1 95 ? 22.142 -7.990 -12.608 1.00 70.06 95 ALA A N 1
ATOM 740 C CA . ALA A 1 95 ? 23.377 -7.521 -13.231 1.00 70.06 95 ALA A CA 1
ATOM 741 C C . ALA A 1 95 ? 24.102 -6.488 -12.352 1.00 70.06 95 ALA A C 1
ATOM 743 O O . ALA A 1 95 ? 25.303 -6.612 -12.122 1.00 70.06 95 ALA A O 1
ATOM 744 N N . ARG A 1 96 ? 23.374 -5.518 -11.776 1.00 70.00 96 ARG A N 1
ATOM 745 C CA . ARG A 1 96 ? 23.942 -4.520 -10.849 1.00 70.00 96 ARG A CA 1
ATOM 746 C C . ARG A 1 96 ? 24.518 -5.150 -9.582 1.00 70.00 96 ARG A C 1
ATOM 748 O O . ARG A 1 96 ? 25.562 -4.711 -9.116 1.00 70.00 96 ARG A O 1
ATOM 755 N N . ARG A 1 97 ? 23.874 -6.187 -9.037 1.00 72.50 97 ARG A N 1
ATOM 756 C CA . ARG A 1 97 ? 24.369 -6.920 -7.855 1.00 72.50 97 ARG A CA 1
ATOM 757 C C . ARG A 1 97 ? 25.625 -7.749 -8.142 1.00 72.50 97 ARG A C 1
ATOM 759 O O . ARG A 1 97 ? 26.410 -7.976 -7.229 1.00 72.50 97 ARG A O 1
ATOM 766 N N . ARG A 1 98 ? 25.806 -8.209 -9.385 1.00 64.50 98 ARG A N 1
ATOM 767 C CA . ARG A 1 98 ? 26.987 -8.974 -9.826 1.00 64.50 98 ARG A CA 1
ATOM 768 C C . ARG A 1 98 ? 28.116 -8.103 -10.373 1.00 64.50 98 ARG A C 1
ATOM 770 O O . ARG A 1 98 ? 29.215 -8.613 -10.572 1.00 64.50 98 ARG A O 1
ATOM 777 N N . ALA A 1 99 ? 27.866 -6.820 -10.626 1.00 59.25 99 ALA A N 1
ATOM 778 C CA . ALA A 1 99 ? 28.911 -5.903 -11.048 1.00 59.25 99 ALA A CA 1
ATOM 779 C C . ALA A 1 99 ? 29.963 -5.791 -9.927 1.00 59.25 99 ALA A C 1
ATOM 781 O O . ALA A 1 99 ? 29.601 -5.496 -8.783 1.00 59.25 99 ALA A O 1
ATOM 782 N N . PRO A 1 100 ? 31.257 -6.027 -10.213 1.00 58.47 100 PRO A N 1
ATOM 783 C CA . PRO A 1 100 ? 32.298 -5.835 -9.217 1.00 58.47 100 PRO A CA 1
ATOM 784 C C . PRO A 1 100 ? 32.257 -4.378 -8.760 1.00 58.47 100 PRO A C 1
ATOM 786 O O . PRO A 1 100 ? 32.213 -3.462 -9.588 1.00 58.47 100 PRO A O 1
ATOM 789 N N . ARG A 1 101 ? 32.255 -4.152 -7.439 1.00 58.69 101 ARG A N 1
ATOM 790 C CA . ARG A 1 101 ? 32.464 -2.811 -6.887 1.00 58.69 101 ARG A CA 1
ATOM 791 C C . ARG A 1 101 ? 33.789 -2.325 -7.459 1.00 58.69 101 ARG A C 1
ATOM 793 O O . ARG A 1 101 ? 34.831 -2.863 -7.096 1.00 58.69 101 ARG A O 1
ATOM 800 N N . ARG A 1 102 ? 33.760 -1.356 -8.378 1.00 56.47 102 ARG A N 1
ATOM 801 C CA . ARG A 1 102 ? 34.974 -0.631 -8.753 1.00 56.47 102 ARG A CA 1
ATOM 802 C C . ARG A 1 102 ? 35.446 0.053 -7.477 1.00 56.47 102 ARG A C 1
ATOM 804 O O . ARG A 1 102 ? 34.884 1.066 -7.073 1.00 56.47 102 ARG A O 1
ATOM 811 N N . ILE A 1 103 ? 36.412 -0.564 -6.804 1.00 56.50 103 ILE A N 1
ATOM 812 C CA . ILE A 1 103 ? 37.223 0.095 -5.793 1.00 56.50 103 ILE A CA 1
ATOM 813 C C . ILE A 1 103 ? 37.962 1.166 -6.586 1.00 56.50 103 ILE A C 1
ATOM 815 O O . ILE A 1 103 ? 38.828 0.851 -7.404 1.00 56.50 103 ILE A O 1
ATOM 819 N N . GLY A 1 104 ? 37.502 2.410 -6.446 1.00 46.28 104 GLY A N 1
ATOM 820 C CA . GLY A 1 104 ? 38.162 3.569 -7.027 1.00 46.28 104 GLY A CA 1
ATOM 821 C C . GLY A 1 104 ? 39.624 3.523 -6.616 1.00 46.28 104 GLY A C 1
ATOM 822 O O . GLY A 1 104 ? 39.937 3.558 -5.429 1.00 46.28 104 GLY A O 1
ATOM 823 N N . THR A 1 105 ? 40.492 3.335 -7.601 1.00 47.69 105 THR A N 1
ATOM 824 C CA . THR A 1 105 ? 41.933 3.422 -7.425 1.00 47.69 105 THR A CA 1
ATOM 825 C C . THR A 1 105 ? 42.345 4.735 -8.070 1.00 47.69 105 THR A C 1
ATOM 827 O O . THR A 1 10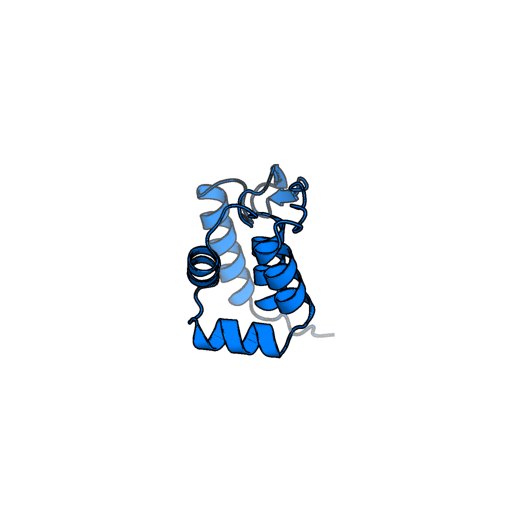5 ? 42.206 4.855 -9.286 1.00 47.69 105 THR A O 1
ATOM 830 N N . LEU A 1 106 ? 42.831 5.635 -7.206 1.00 44.12 106 LEU A N 1
ATOM 831 C CA . LEU A 1 106 ? 43.588 6.874 -7.443 1.00 44.12 106 LEU A CA 1
ATOM 832 C C . LEU A 1 106 ? 42.834 8.061 -8.059 1.00 44.12 106 LEU A C 1
ATOM 834 O O . LEU A 1 106 ? 42.417 7.993 -9.233 1.00 44.12 106 LEU A O 1
#

Sequence (106 aa):
MTLEEEAITLLLRSPRLAVGQIIDMLGVSDAQFREMTLRNDSISNLLAERRAGTLEARRPEPTQCPACDDWFMPYAGARFCSDPCRVIGRINEHARRRAPRRIGTL

Foldseek 3Di:
DDLLVLLLLLLQACLPDDVVVSCVVSVHDPVVVVVSCVVDVSNVVSVVCSVVVNRHHDQFDWDAAPQPRDTDGDHSPDNHRDPVSVVSVVVVVVVVVPPPPPPDDD

Secondary structure (DSSP, 8-state):
--HHHHHHHHHHH-TTS-HHHHHHHHT--HHHHHHHHHH-HHHHHHHHHHHHT--PPPPPPPEE-TTT--EE--STT--SSSHHHHHHHHHHHHHHHHS-------

Radius of gyration: 17.29 Å; Cα contacts (8 Å, |Δi|>4): 98; chains: 1; bounding box: 58×23×38 Å

Nearest PDB structures (foldseek):
  4tma-assembly1_K  TM=6.510E-01  e=7.931E-01  Escherichia coli K-12
  4tma-assembly2_J  TM=6.745E-01  e=1.016E+00  Escherichia coli K-12
  5ztb-assembly1_B  TM=2.803E-01  e=9.453E+00  Thermus thermophilus HB27

pLDDT: mean 83.67, std 11.48, range [44.12, 94.56]